Protein AF-A0A2V8GMT4-F1 (afdb_monomer_lite)

Structure (mmCIF, N/CA/C/O backbone):
data_AF-A0A2V8GMT4-F1
#
_entry.id   AF-A0A2V8GMT4-F1
#
loop_
_atom_site.group_PDB
_atom_site.id
_atom_site.type_symbol
_atom_site.label_atom_id
_atom_site.label_alt_id
_atom_site.label_comp_id
_atom_site.label_asym_id
_atom_site.label_entity_id
_atom_site.label_seq_id
_atom_site.pdbx_PDB_ins_code
_atom_site.Cartn_x
_atom_site.Cartn_y
_atom_site.Cartn_z
_atom_site.occupancy
_atom_site.B_iso_or_equiv
_atom_site.auth_seq_id
_atom_site.auth_comp_id
_atom_site.auth_asym_id
_atom_site.auth_atom_id
_atom_site.pdbx_PDB_model_num
ATOM 1 N N . SER A 1 1 ? -4.208 -2.171 -10.108 1.00 48.06 1 SER A N 1
ATOM 2 C CA . SER A 1 1 ? -2.788 -1.917 -9.790 1.00 48.06 1 SER A CA 1
ATOM 3 C C . SER A 1 1 ? -2.225 -0.846 -10.706 1.00 48.06 1 SER A C 1
ATOM 5 O O . SER A 1 1 ? -2.475 -0.913 -11.904 1.00 48.06 1 SER A O 1
ATOM 7 N N . ALA A 1 2 ? -1.480 0.126 -10.166 1.00 47.09 2 ALA A N 1
ATOM 8 C CA . ALA A 1 2 ? -0.900 1.262 -10.905 1.00 47.09 2 ALA A CA 1
ATOM 9 C C . ALA A 1 2 ? -0.020 0.853 -12.108 1.00 47.09 2 ALA A C 1
ATOM 11 O O . ALA A 1 2 ? 0.112 1.602 -13.071 1.00 47.09 2 ALA A O 1
ATOM 12 N N . PHE A 1 3 ? 0.507 -0.372 -12.081 1.00 50.06 3 PHE A N 1
ATOM 13 C CA . PHE A 1 3 ? 1.299 -0.985 -13.146 1.00 50.06 3 PHE A CA 1
ATOM 14 C C . PHE A 1 3 ? 0.572 -1.050 -14.502 1.00 50.06 3 PHE A C 1
ATOM 16 O O . PHE A 1 3 ? 1.157 -0.741 -15.536 1.00 50.06 3 PHE A O 1
ATOM 23 N N . SER A 1 4 ? -0.725 -1.382 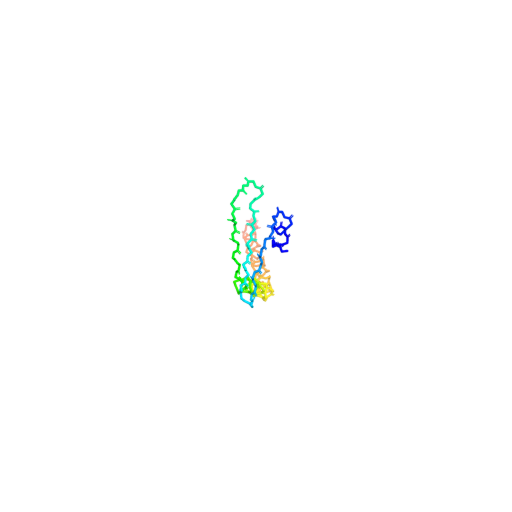-14.492 1.00 55.53 4 SER A N 1
ATOM 24 C CA . SER A 1 4 ? -1.507 -1.547 -15.726 1.00 55.53 4 SER A CA 1
ATOM 25 C C . SER A 1 4 ? -1.786 -0.210 -16.417 1.00 55.53 4 SER A C 1
ATOM 27 O O . SER A 1 4 ? -1.846 -0.156 -17.638 1.00 55.53 4 SER A O 1
ATOM 29 N N . ALA A 1 5 ? -1.909 0.876 -15.645 1.00 53.69 5 ALA A N 1
ATOM 30 C CA . ALA A 1 5 ? -2.111 2.224 -16.178 1.00 53.69 5 ALA A CA 1
ATOM 31 C C . ALA A 1 5 ? -0.823 2.813 -16.789 1.00 53.69 5 ALA A C 1
ATOM 33 O O . ALA A 1 5 ? -0.882 3.604 -17.728 1.00 53.69 5 ALA A O 1
ATOM 34 N N . TYR A 1 6 ? 0.352 2.408 -16.289 1.00 52.34 6 TYR A N 1
ATOM 35 C CA . TYR A 1 6 ? 1.639 2.808 -16.867 1.00 52.34 6 TYR A CA 1
ATOM 36 C C . TYR A 1 6 ? 1.952 2.063 -18.171 1.00 52.34 6 TYR A C 1
ATOM 38 O O . TYR A 1 6 ? 2.395 2.691 -19.131 1.00 52.34 6 TYR A O 1
ATOM 46 N N . GLN A 1 7 ? 1.672 0.757 -18.240 1.00 54.34 7 GLN A N 1
ATOM 47 C CA . GLN A 1 7 ? 1.823 -0.012 -19.484 1.00 54.34 7 GLN A CA 1
ATOM 48 C C . GLN A 1 7 ? 0.938 0.512 -20.625 1.00 54.34 7 GLN A C 1
ATOM 50 O O . GLN A 1 7 ? 1.347 0.443 -21.780 1.00 54.34 7 GLN A O 1
ATOM 55 N N . ASP A 1 8 ? -0.236 1.062 -20.311 1.00 55.66 8 ASP A N 1
ATOM 56 C CA . ASP A 1 8 ? -1.200 1.541 -21.311 1.00 55.66 8 ASP A CA 1
ATOM 57 C C . ASP A 1 8 ? -0.769 2.855 -21.997 1.00 55.66 8 ASP A C 1
ATOM 59 O O . ASP A 1 8 ? -1.170 3.147 -23.121 1.00 55.66 8 ASP A O 1
ATOM 63 N N . SER A 1 9 ? 0.105 3.646 -21.358 1.00 62.56 9 SER A N 1
ATOM 64 C CA . SER A 1 9 ? 0.506 4.974 -21.858 1.00 62.56 9 SER A CA 1
ATOM 65 C C . SER A 1 9 ? 1.90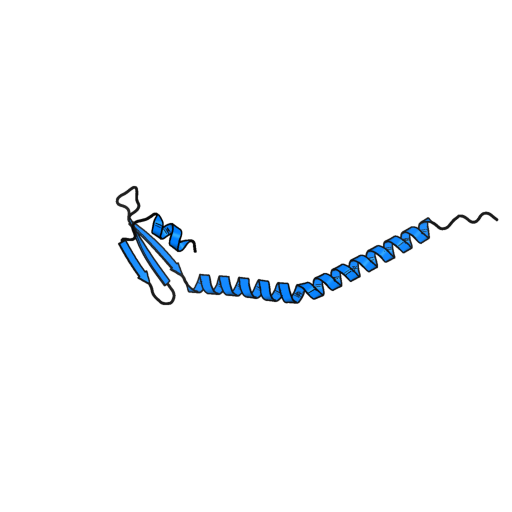2 5.038 -22.487 1.00 62.56 9 SER A C 1
ATOM 67 O O . SER A 1 9 ? 2.215 6.016 -23.171 1.00 62.56 9 SER A O 1
ATOM 69 N N . GLN A 1 10 ? 2.758 4.026 -22.292 1.00 69.12 10 GLN A N 1
ATOM 70 C CA . GLN A 1 10 ? 4.138 4.043 -22.789 1.00 69.12 10 GLN A CA 1
ATOM 71 C C . GLN A 1 10 ? 4.526 2.740 -23.483 1.00 69.12 10 GLN A C 1
ATOM 73 O O . GLN A 1 10 ? 4.319 1.645 -22.969 1.00 69.12 10 GLN A O 1
ATOM 78 N N . LYS A 1 11 ? 5.152 2.858 -24.663 1.00 75.94 11 LYS A N 1
ATOM 79 C CA . LYS A 1 11 ? 5.625 1.703 -25.432 1.00 75.94 11 LYS A CA 1
ATOM 80 C C . LYS A 1 11 ? 6.782 1.023 -24.692 1.00 75.94 11 LYS A C 1
ATOM 82 O O . LYS A 1 11 ? 7.933 1.462 -24.793 1.00 75.94 11 LYS A O 1
ATOM 87 N N . VAL A 1 12 ? 6.466 -0.048 -23.967 1.00 79.75 12 VAL A N 1
ATOM 88 C CA . VAL A 1 12 ? 7.450 -0.939 -23.343 1.00 79.75 12 VAL A CA 1
ATOM 89 C C . VAL A 1 12 ? 8.232 -1.652 -24.447 1.00 79.75 12 VAL A C 1
ATOM 91 O O . VAL A 1 12 ? 7.657 -2.206 -25.382 1.00 79.75 12 VAL A O 1
ATOM 94 N N . LEU A 1 13 ? 9.556 -1.584 -24.364 1.00 86.25 13 LEU A N 1
ATOM 95 C CA . LEU A 1 13 ? 10.487 -2.184 -25.319 1.00 86.25 13 LEU A CA 1
ATOM 96 C C . LEU A 1 13 ? 10.997 -3.539 -24.839 1.00 86.25 13 LEU A C 1
ATOM 98 O O . LEU A 1 13 ? 11.226 -4.427 -25.653 1.00 86.25 13 LEU A O 1
ATOM 102 N N . ALA A 1 14 ? 11.192 -3.678 -23.530 1.00 87.38 14 ALA A N 1
ATOM 103 C CA . ALA A 1 14 ? 11.635 -4.912 -22.905 1.00 87.38 14 ALA A CA 1
ATOM 104 C C . ALA A 1 14 ? 11.165 -4.962 -21.450 1.00 87.38 14 ALA A C 1
ATOM 106 O O . ALA A 1 14 ? 11.108 -3.934 -20.770 1.00 87.38 14 ALA A O 1
ATOM 107 N N . CYS A 1 15 ? 10.854 -6.168 -20.990 1.00 89.75 15 CYS A N 1
ATOM 108 C CA . CYS A 1 15 ? 10.524 -6.457 -19.604 1.00 89.75 15 CYS A CA 1
ATOM 109 C C . CYS A 1 15 ? 11.395 -7.622 -19.132 1.00 89.75 15 CYS A C 1
ATOM 111 O O . CYS A 1 15 ? 11.509 -8.630 -19.833 1.00 89.75 15 CYS A O 1
ATOM 113 N N . TRP A 1 16 ? 11.997 -7.471 -17.955 1.00 92.25 16 TRP A N 1
ATOM 114 C CA . TRP A 1 16 ? 12.690 -8.541 -17.246 1.00 92.25 16 TRP A CA 1
ATOM 115 C C . TRP A 1 16 ? 12.051 -8.705 -15.878 1.00 92.25 16 TRP A C 1
ATOM 117 O O . TRP A 1 16 ? 11.883 -7.729 -15.148 1.00 92.25 16 TRP A O 1
ATOM 127 N N . GLU A 1 17 ? 11.702 -9.934 -15.530 1.00 90.00 17 GLU A N 1
ATOM 128 C CA . GLU A 1 17 ? 10.978 -10.233 -14.303 1.00 90.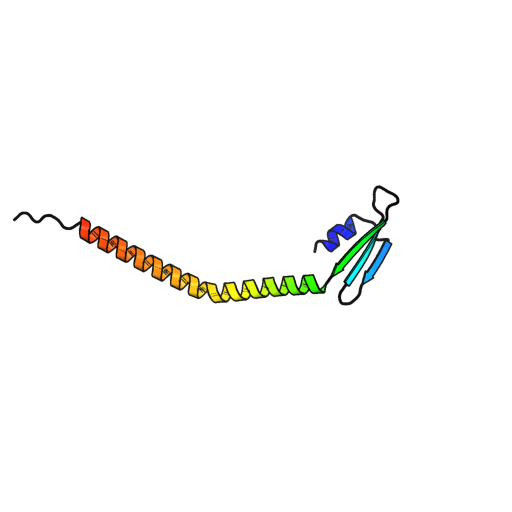00 17 GLU A CA 1
ATOM 129 C C . GLU A 1 17 ? 11.537 -11.495 -13.651 1.00 90.00 17 GLU A C 1
ATOM 131 O O . GLU A 1 17 ? 11.778 -12.498 -14.324 1.00 90.00 17 GLU A O 1
ATOM 136 N N . ASP A 1 18 ? 11.718 -11.437 -12.334 1.00 87.00 18 ASP A N 1
ATOM 137 C CA . ASP A 1 18 ? 12.009 -12.591 -11.489 1.00 87.00 18 ASP A CA 1
ATOM 138 C C . ASP A 1 18 ? 11.029 -12.651 -10.300 1.00 87.00 18 ASP A C 1
ATOM 140 O O . ASP A 1 18 ? 10.011 -11.952 -10.262 1.00 87.00 18 ASP A O 1
ATOM 144 N N . ALA A 1 19 ? 11.291 -13.524 -9.325 1.00 79.88 19 ALA A N 1
ATOM 145 C CA . ALA A 1 19 ? 10.420 -13.696 -8.163 1.00 79.88 19 ALA A CA 1
ATOM 146 C C . ALA A 1 19 ? 10.318 -12.446 -7.264 1.00 79.88 19 ALA A C 1
ATOM 148 O O . ALA A 1 19 ? 9.306 -12.262 -6.587 1.00 79.88 19 ALA A O 1
ATOM 149 N N . GLN A 1 20 ? 11.335 -11.586 -7.244 1.00 82.12 20 GLN A N 1
ATOM 150 C CA . GLN A 1 20 ? 11.469 -10.463 -6.316 1.00 82.12 20 GLN A CA 1
ATOM 151 C C . GLN A 1 20 ? 11.418 -9.098 -7.005 1.00 82.12 20 GLN A C 1
ATOM 153 O O . GLN A 1 20 ? 11.055 -8.120 -6.356 1.00 82.12 20 GLN A O 1
ATOM 158 N N . TYR A 1 21 ? 11.727 -9.015 -8.295 1.00 85.06 21 TYR A N 1
ATOM 159 C CA . TYR A 1 21 ? 11.887 -7.763 -9.016 1.00 85.06 21 TYR A CA 1
ATOM 160 C C . TYR A 1 21 ? 11.251 -7.806 -10.403 1.00 85.06 21 TYR A C 1
ATOM 162 O O . TYR A 1 21 ? 11.086 -8.855 -11.027 1.00 85.06 21 TYR A O 1
ATOM 170 N N . SER A 1 22 ? 10.905 -6.621 -10.899 1.00 88.31 22 SER A N 1
ATOM 171 C CA . SER A 1 22 ? 10.570 -6.413 -12.305 1.00 88.31 22 SER A CA 1
ATOM 172 C C . SER A 1 22 ? 11.198 -5.124 -12.816 1.00 88.31 22 SER A C 1
ATOM 174 O O . SER A 1 22 ? 11.125 -4.088 -12.148 1.00 88.31 22 SER A O 1
ATOM 176 N N . TYR A 1 23 ? 11.759 -5.185 -14.016 1.00 89.25 23 TYR A N 1
ATOM 177 C CA . TYR A 1 23 ? 12.402 -4.080 -14.708 1.00 89.25 23 TYR A CA 1
ATOM 178 C C . TYR A 1 23 ? 11.733 -3.868 -16.063 1.00 89.25 23 TYR A C 1
ATOM 180 O O . TYR A 1 23 ? 11.677 -4.785 -16.878 1.00 89.25 23 TYR A O 1
ATOM 188 N N . ASN A 1 24 ? 11.254 -2.653 -16.322 1.00 90.38 24 ASN A N 1
ATOM 189 C CA . ASN A 1 24 ? 10.575 -2.298 -17.566 1.00 90.38 24 ASN A CA 1
ATOM 190 C C . ASN A 1 24 ? 11.334 -1.182 -18.272 1.00 90.38 24 ASN A C 1
ATOM 192 O O . ASN A 1 24 ? 11.442 -0.072 -17.749 1.00 90.38 24 ASN A O 1
ATOM 196 N N . LEU A 1 25 ? 11.839 -1.474 -19.467 1.00 89.31 25 LEU A N 1
ATOM 197 C CA . LEU A 1 25 ? 12.436 -0.492 -20.362 1.00 89.31 25 LEU A CA 1
ATOM 198 C C . LEU A 1 25 ? 11.354 0.045 -21.292 1.00 89.31 25 LEU A C 1
ATOM 200 O O . LEU A 1 25 ? 10.692 -0.726 -21.986 1.00 89.31 25 LEU A O 1
ATOM 204 N N . PHE A 1 26 ? 11.214 1.360 -21.372 1.00 88.06 26 PHE A N 1
ATOM 205 C CA . PHE A 1 26 ? 10.268 2.012 -22.271 1.00 88.06 26 PHE A CA 1
ATOM 206 C C . PHE A 1 26 ? 10.926 3.173 -23.012 1.00 88.06 26 PHE A C 1
ATOM 208 O O . PHE A 1 26 ? 11.941 3.732 -22.585 1.00 88.06 26 PHE A O 1
ATOM 215 N N . ARG A 1 27 ? 10.333 3.550 -24.145 1.00 85.38 27 ARG A N 1
ATOM 216 C CA . ARG A 1 27 ? 10.706 4.775 -24.859 1.00 85.38 27 ARG A CA 1
ATOM 217 C C . ARG A 1 27 ? 9.779 5.906 -24.440 1.00 85.38 27 ARG A C 1
ATOM 219 O O . ARG A 1 27 ? 8.561 5.742 -24.484 1.00 85.38 27 ARG A O 1
ATOM 226 N N . SER A 1 28 ? 10.349 7.053 -24.075 1.00 80.69 28 SER A N 1
ATOM 227 C CA . SER A 1 28 ? 9.552 8.242 -23.775 1.00 80.69 28 SER A CA 1
ATOM 228 C C . SER A 1 28 ? 8.767 8.686 -25.021 1.00 80.69 28 SER A C 1
ATOM 230 O O . SER A 1 28 ? 9.349 8.740 -26.107 1.00 80.69 28 SER A O 1
ATOM 232 N N . PRO A 1 29 ? 7.469 9.022 -24.900 1.00 73.25 29 PRO A N 1
ATOM 233 C CA . PRO A 1 29 ? 6.638 9.398 -26.046 1.00 73.25 29 PRO A CA 1
ATOM 234 C C . PRO A 1 29 ? 7.092 10.693 -26.739 1.00 73.25 29 PRO A C 1
ATOM 236 O O . PRO A 1 29 ? 6.852 10.854 -27.931 1.00 73.25 29 PRO A O 1
ATOM 239 N N . TYR A 1 30 ? 7.782 11.591 -26.026 1.00 70.06 30 TYR A N 1
ATOM 240 C CA . TYR A 1 30 ? 8.157 12.920 -26.530 1.00 70.06 30 TYR A CA 1
ATOM 241 C C . TYR A 1 30 ? 9.671 13.103 -26.752 1.00 70.06 30 TYR A C 1
ATOM 243 O O . TYR A 1 30 ? 10.168 14.227 -26.737 1.00 70.06 30 TYR A O 1
ATOM 251 N N . GLY A 1 31 ? 10.435 12.025 -26.982 1.00 70.12 31 GLY A N 1
ATOM 252 C CA . GLY A 1 31 ? 11.862 12.152 -27.304 1.00 70.12 31 GLY A CA 1
ATOM 253 C C . GLY A 1 31 ? 12.591 10.850 -27.650 1.00 70.12 31 GLY A C 1
ATOM 254 O O . GLY A 1 31 ? 12.029 9.757 -27.641 1.00 70.12 31 GLY A O 1
ATOM 255 N N . ASN A 1 32 ? 13.894 10.964 -27.927 1.00 78.56 32 ASN A N 1
ATOM 256 C CA . ASN A 1 32 ? 14.807 9.823 -28.119 1.00 78.56 32 ASN A CA 1
ATOM 257 C C . ASN A 1 32 ? 15.400 9.305 -26.796 1.00 78.56 32 ASN A C 1
ATOM 259 O O . ASN A 1 32 ? 16.472 8.707 -26.781 1.00 78.56 32 ASN A O 1
ATOM 263 N N . ALA A 1 33 ? 14.711 9.554 -25.683 1.00 83.25 33 ALA A N 1
ATOM 264 C CA . ALA A 1 33 ? 15.121 9.097 -24.368 1.00 83.25 33 ALA A CA 1
ATOM 265 C C . ALA A 1 33 ? 14.483 7.743 -24.039 1.00 83.25 33 ALA A C 1
ATOM 267 O O . ALA A 1 33 ? 13.314 7.485 -24.352 1.00 83.25 33 ALA A O 1
ATOM 268 N N . PHE A 1 34 ? 15.260 6.908 -23.361 1.00 87.06 34 PHE A N 1
ATOM 269 C CA . PHE A 1 34 ? 14.811 5.647 -22.791 1.00 87.06 34 PHE A CA 1
ATOM 270 C C . PHE A 1 34 ? 14.666 5.810 -21.282 1.00 87.06 34 PHE A C 1
ATOM 272 O O . PHE A 1 34 ? 15.490 6.468 -20.647 1.00 87.06 34 PHE A O 1
ATOM 279 N N . GLY A 1 35 ? 13.614 5.226 -20.722 1.00 86.56 35 GLY A N 1
ATOM 280 C CA . GLY A 1 35 ? 13.395 5.167 -19.285 1.00 86.56 35 GLY A CA 1
ATOM 281 C C . GLY A 1 35 ? 13.380 3.725 -18.802 1.00 86.56 35 GLY A C 1
ATOM 282 O O . GLY A 1 35 ? 12.956 2.826 -19.529 1.00 86.56 35 GLY A O 1
ATOM 283 N N . LEU A 1 36 ? 13.844 3.512 -17.573 1.00 89.31 36 LEU A N 1
ATOM 284 C CA . LEU A 1 36 ? 13.816 2.219 -16.900 1.00 89.31 36 LEU A CA 1
ATOM 285 C C . LEU A 1 36 ? 13.033 2.362 -15.595 1.00 89.31 36 LEU A C 1
ATOM 287 O O . LEU A 1 36 ? 13.368 3.203 -14.763 1.00 89.31 36 LEU A O 1
ATOM 291 N N . ILE A 1 37 ? 12.010 1.532 -15.412 1.00 87.00 37 ILE A N 1
ATOM 292 C CA . ILE A 1 37 ? 11.283 1.406 -14.145 1.00 87.00 37 ILE A CA 1
ATOM 293 C C . ILE A 1 37 ? 11.729 0.115 -13.470 1.00 87.00 37 ILE A C 1
ATOM 295 O O . ILE A 1 37 ? 11.629 -0.950 -14.074 1.00 87.00 37 ILE A O 1
ATOM 299 N N . ALA A 1 38 ? 12.189 0.214 -12.224 1.00 87.12 38 ALA A N 1
ATOM 300 C CA . ALA A 1 38 ? 12.535 -0.918 -11.371 1.00 87.12 38 ALA A CA 1
ATOM 301 C C . ALA A 1 38 ? 11.535 -1.020 -10.216 1.00 87.12 38 ALA A C 1
ATOM 303 O O . ALA A 1 38 ? 11.270 -0.028 -9.537 1.00 87.12 38 ALA A O 1
ATOM 304 N N . ILE A 1 39 ? 10.979 -2.209 -10.000 1.00 83.50 39 ILE A N 1
ATOM 305 C CA . ILE A 1 39 ? 9.959 -2.470 -8.978 1.00 83.50 39 ILE A CA 1
ATOM 306 C C . ILE A 1 39 ? 10.391 -3.669 -8.137 1.00 83.50 39 ILE A C 1
ATOM 308 O O . ILE A 1 39 ? 10.828 -4.682 -8.680 1.00 83.50 39 ILE A O 1
ATOM 312 N N . SER A 1 40 ? 10.269 -3.532 -6.814 1.00 83.31 40 SER A N 1
ATOM 313 C CA . SER A 1 40 ? 10.568 -4.568 -5.820 1.00 83.31 40 SER A CA 1
ATOM 314 C C . SER A 1 40 ? 9.270 -5.171 -5.288 1.00 83.31 40 SER A C 1
ATOM 316 O O . SER A 1 40 ? 8.529 -4.516 -4.559 1.00 83.31 40 SER A O 1
ATOM 318 N N . LYS A 1 41 ? 9.014 -6.436 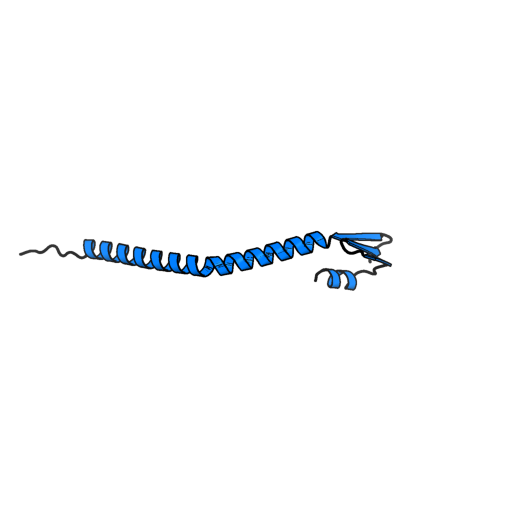-5.620 1.00 79.56 41 LYS A N 1
ATOM 319 C CA . LYS A 1 41 ? 7.809 -7.183 -5.234 1.00 79.56 41 LYS A CA 1
ATOM 320 C C . LYS A 1 41 ? 7.780 -7.523 -3.745 1.00 79.56 41 LYS A C 1
ATOM 322 O O . LYS A 1 41 ? 6.707 -7.619 -3.161 1.00 79.56 41 LYS A O 1
ATOM 327 N N . GLN A 1 42 ? 8.942 -7.699 -3.109 1.00 70.44 42 GLN A N 1
ATOM 328 C CA . GLN A 1 42 ? 8.995 -7.982 -1.669 1.00 70.44 42 GLN A CA 1
ATOM 329 C C . GLN A 1 42 ? 8.481 -6.815 -0.827 1.00 70.44 42 GLN A C 1
ATOM 331 O O . GLN A 1 42 ? 7.813 -7.044 0.178 1.00 70.44 42 GLN A O 1
ATOM 336 N N . LEU A 1 43 ? 8.768 -5.576 -1.234 1.00 64.12 43 LEU A N 1
ATOM 337 C CA . LEU A 1 43 ? 8.313 -4.403 -0.492 1.00 64.12 43 LEU A CA 1
ATOM 338 C C . LEU A 1 43 ? 6.784 -4.274 -0.541 1.00 64.12 43 LEU A C 1
ATOM 340 O O . LEU A 1 43 ? 6.162 -3.959 0.472 1.00 64.12 43 LEU A O 1
ATOM 344 N N . ASP A 1 44 ? 6.185 -4.608 -1.685 1.00 62.06 44 ASP A N 1
ATOM 345 C CA . ASP A 1 44 ? 4.731 -4.616 -1.854 1.00 62.06 44 ASP A CA 1
ATOM 346 C C . ASP A 1 44 ? 4.052 -5.685 -0.981 1.00 62.06 44 ASP A C 1
ATOM 348 O O . ASP A 1 44 ? 2.990 -5.434 -0.409 1.00 62.06 44 ASP A O 1
ATOM 352 N N . LEU A 1 45 ? 4.678 -6.857 -0.816 1.00 67.75 45 LEU A N 1
ATOM 353 C CA . LEU A 1 45 ? 4.164 -7.915 0.062 1.00 67.75 45 LEU A CA 1
ATOM 354 C C . LEU A 1 45 ? 4.223 -7.519 1.542 1.00 67.75 45 LEU A C 1
ATOM 356 O O . LEU A 1 45 ? 3.239 -7.689 2.257 1.00 67.75 45 LEU A O 1
ATOM 360 N N . VAL A 1 46 ? 5.333 -6.926 1.992 1.00 70.00 46 VAL A N 1
ATOM 361 C CA . VAL A 1 46 ? 5.480 -6.462 3.383 1.00 70.00 46 VAL A CA 1
ATOM 362 C C . VAL A 1 46 ? 4.467 -5.362 3.711 1.00 70.00 46 VAL A C 1
ATOM 364 O O . VAL A 1 46 ? 3.875 -5.372 4.791 1.00 70.00 46 VAL A O 1
ATOM 367 N N . ALA A 1 47 ? 4.226 -4.433 2.783 1.00 69.56 47 ALA A N 1
ATOM 368 C CA . ALA A 1 47 ? 3.214 -3.396 2.963 1.00 69.56 47 ALA A CA 1
ATOM 369 C C . ALA A 1 47 ? 1.799 -3.990 3.073 1.00 69.56 47 ALA A C 1
ATOM 371 O O . ALA A 1 47 ? 1.036 -3.607 3.962 1.00 69.56 47 ALA A O 1
ATOM 372 N N . ALA A 1 48 ? 1.464 -4.960 2.217 1.00 71.19 48 ALA A N 1
ATOM 373 C CA . ALA A 1 48 ? 0.173 -5.642 2.256 1.00 71.19 48 ALA A CA 1
ATOM 374 C C . ALA A 1 48 ? -0.036 -6.431 3.560 1.00 71.19 48 ALA A C 1
ATOM 376 O O . ALA A 1 48 ? -1.128 -6.392 4.134 1.00 71.19 48 ALA A O 1
ATOM 377 N N . ASP A 1 49 ? 1.002 -7.107 4.055 1.00 74.94 49 ASP A N 1
ATOM 378 C CA . ASP A 1 49 ? 0.943 -7.841 5.318 1.00 74.94 49 ASP A CA 1
ATOM 379 C C . ASP A 1 49 ? 0.800 -6.899 6.520 1.00 74.94 49 ASP A C 1
ATOM 381 O O . ASP A 1 49 ? -0.022 -7.157 7.399 1.00 74.94 49 ASP A O 1
ATOM 385 N N . ALA A 1 50 ? 1.510 -5.766 6.534 1.00 73.81 50 ALA A N 1
ATOM 386 C CA . ALA A 1 50 ? 1.361 -4.754 7.579 1.00 73.81 50 ALA A CA 1
ATOM 387 C C . ALA A 1 50 ? -0.056 -4.154 7.607 1.00 73.81 50 ALA A C 1
ATOM 389 O O . ALA A 1 50 ? -0.639 -4.003 8.682 1.00 73.81 50 ALA A O 1
ATOM 390 N N . SER A 1 51 ? -0.645 -3.854 6.442 1.00 73.12 51 SER A N 1
ATOM 391 C CA . SER A 1 51 ? -2.037 -3.389 6.360 1.00 73.12 51 SER A CA 1
ATOM 392 C C . SER A 1 51 ? -3.023 -4.443 6.865 1.00 73.12 51 SER A C 1
ATOM 394 O O . SER A 1 51 ? -3.908 -4.127 7.660 1.00 73.12 51 SER A O 1
ATOM 396 N N . ARG A 1 52 ? -2.845 -5.709 6.464 1.00 82.62 52 ARG A N 1
ATOM 397 C CA . ARG A 1 52 ? -3.690 -6.819 6.925 1.00 82.62 52 ARG A CA 1
ATOM 398 C C . ARG A 1 52 ? -3.599 -7.011 8.438 1.00 82.62 52 ARG A C 1
ATOM 400 O O . ARG A 1 52 ? -4.616 -7.256 9.085 1.00 82.62 52 ARG A O 1
ATOM 407 N N . GLU A 1 53 ? -2.400 -6.907 8.999 1.00 82.62 53 GLU A N 1
ATOM 408 C CA . GLU A 1 53 ? -2.192 -7.056 10.436 1.00 82.62 53 GLU A CA 1
ATOM 409 C C . GLU A 1 53 ? -2.791 -5.883 11.221 1.00 82.62 53 GLU A C 1
ATOM 411 O O . GLU A 1 53 ? -3.444 -6.106 12.240 1.00 82.62 53 GLU A O 1
ATOM 416 N N . GLY A 1 54 ? -2.678 -4.655 10.704 1.00 81.56 54 GLY A N 1
ATOM 417 C CA . GLY A 1 54 ? -3.362 -3.485 11.260 1.00 81.56 54 GLY A CA 1
ATOM 418 C C . GLY A 1 54 ? -4.879 -3.677 11.333 1.00 81.56 54 GLY A C 1
ATOM 419 O O . GLY A 1 54 ? -5.472 -3.512 12.396 1.00 81.56 54 GLY A O 1
ATOM 420 N N . GLU A 1 55 ? -5.508 -4.139 10.246 1.00 83.62 55 GLU A N 1
ATOM 421 C CA . GLU A 1 55 ? -6.946 -4.446 10.240 1.00 83.62 55 GLU A CA 1
ATOM 422 C C . GLU A 1 55 ? -7.328 -5.556 11.231 1.00 83.62 55 GLU A C 1
ATOM 424 O O . GLU A 1 55 ? -8.411 -5.524 11.825 1.00 83.62 55 GLU A O 1
ATOM 429 N N . ARG A 1 56 ? -6.469 -6.570 11.394 1.00 90.19 56 ARG A N 1
ATOM 430 C CA . ARG A 1 56 ? -6.691 -7.667 12.345 1.00 90.19 56 ARG A CA 1
ATOM 431 C C . ARG A 1 56 ? -6.680 -7.146 13.781 1.00 90.19 56 ARG A C 1
ATOM 433 O O . ARG A 1 56 ? -7.570 -7.506 14.554 1.00 90.19 56 ARG A O 1
ATOM 440 N N . LEU A 1 57 ? -5.702 -6.307 14.119 1.00 86.44 57 LEU A N 1
ATOM 441 C CA . LEU A 1 57 ? -5.576 -5.683 15.435 1.00 86.44 57 LEU A CA 1
ATOM 442 C C . LEU A 1 57 ? -6.744 -4.734 15.718 1.00 86.44 57 LEU A C 1
ATOM 444 O O . LEU A 1 57 ? -7.364 -4.843 16.773 1.00 86.44 57 LEU A O 1
ATOM 448 N N . ASP A 1 58 ? -7.142 -3.900 14.757 1.00 78.94 58 ASP A N 1
ATOM 449 C CA . ASP A 1 58 ? -8.294 -3.006 14.921 1.00 78.94 58 ASP A CA 1
ATOM 450 C C . ASP A 1 58 ? -9.592 -3.777 15.191 1.00 78.94 58 ASP A C 1
ATOM 452 O O . ASP A 1 58 ? -10.359 -3.417 16.088 1.00 78.94 58 ASP A O 1
ATOM 456 N N . LYS A 1 59 ? -9.826 -4.887 14.477 1.00 83.25 59 LYS A N 1
ATOM 457 C CA . LYS A 1 59 ? -10.984 -5.766 14.722 1.00 83.25 59 LYS A CA 1
ATOM 458 C C . LYS A 1 59 ? -10.954 -6.401 16.112 1.00 83.25 59 LYS A C 1
ATOM 460 O O . LYS A 1 59 ? -12.015 -6.618 16.694 1.00 83.25 59 LYS A O 1
ATOM 465 N N . GLN A 1 60 ? -9.771 -6.702 16.644 1.00 83.94 60 GLN A N 1
ATOM 466 C CA . GLN A 1 60 ? -9.613 -7.273 17.986 1.00 83.94 60 GLN A CA 1
ATOM 467 C C . GLN A 1 60 ? -9.785 -6.236 19.089 1.00 83.94 60 GLN A C 1
ATOM 469 O O . GLN A 1 60 ? -10.350 -6.544 20.136 1.00 83.94 60 GLN A O 1
ATOM 474 N N . GLU A 1 61 ? -9.331 -5.008 18.859 1.00 84.75 61 GLU A N 1
ATOM 475 C CA . GLU A 1 61 ? -9.427 -3.929 19.837 1.00 84.75 61 GLU A CA 1
ATOM 476 C C . GLU A 1 61 ? -10.801 -3.247 19.846 1.00 84.75 61 GLU A C 1
ATOM 478 O O . GLU A 1 61 ? -11.194 -2.685 20.871 1.00 84.75 61 GLU A O 1
ATOM 483 N N . ALA A 1 62 ? -11.552 -3.291 18.739 1.00 83.81 62 ALA A N 1
ATOM 484 C CA . ALA A 1 62 ? -12.846 -2.617 18.608 1.00 83.81 62 ALA A CA 1
ATOM 485 C C . ALA A 1 62 ? -13.862 -2.971 19.717 1.00 83.81 62 ALA A C 1
ATOM 487 O O . ALA A 1 62 ? -14.449 -2.043 20.280 1.00 83.81 62 ALA A O 1
ATOM 488 N N . PRO A 1 63 ? -14.053 -4.248 20.114 1.00 82.44 63 PRO A N 1
ATOM 489 C CA . PRO A 1 63 ? -14.973 -4.596 21.196 1.00 82.44 63 PRO A CA 1
ATOM 490 C C . PRO A 1 63 ? -14.571 -3.973 22.538 1.00 82.44 63 PRO A C 1
ATOM 492 O O . PRO A 1 63 ? -15.408 -3.411 23.241 1.00 82.44 63 PRO A O 1
ATOM 495 N N . ALA A 1 64 ? -13.282 -4.022 22.882 1.00 81.00 64 ALA A N 1
ATOM 496 C CA . ALA A 1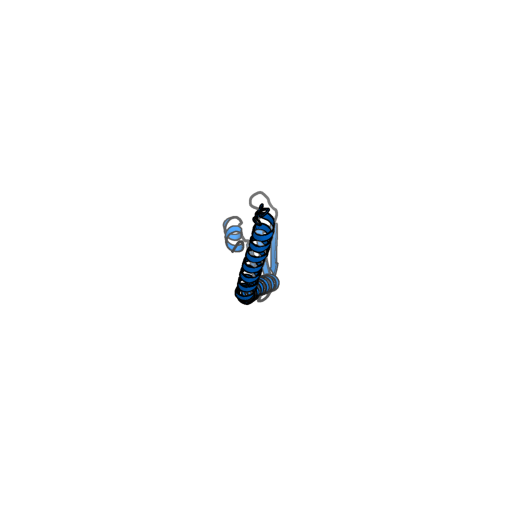 64 ? -12.776 -3.466 24.135 1.00 81.00 64 ALA A CA 1
ATOM 497 C C . ALA A 1 64 ? -12.868 -1.932 24.153 1.00 81.00 64 ALA A C 1
ATOM 499 O O . ALA A 1 64 ? -13.268 -1.348 25.163 1.00 81.00 64 ALA A O 1
ATOM 500 N N . LYS A 1 65 ? -12.560 -1.278 23.024 1.00 82.88 65 LYS A N 1
ATOM 501 C CA . LYS A 1 65 ? -12.733 0.172 22.850 1.00 82.88 65 LYS A CA 1
ATOM 502 C C . LYS A 1 65 ? -14.194 0.586 23.029 1.00 82.88 65 LYS A C 1
ATOM 504 O O . LYS A 1 65 ? -14.458 1.582 23.700 1.00 82.88 65 LYS A O 1
ATOM 509 N N . GLU A 1 66 ? -15.137 -0.181 22.488 1.00 79.56 66 GLU A N 1
ATOM 510 C CA . GLU A 1 66 ? -16.567 0.108 22.625 1.00 79.56 66 GLU A CA 1
ATOM 511 C C . GLU A 1 66 ? -17.060 -0.070 24.069 1.00 79.56 66 GLU A C 1
ATOM 513 O O . GLU A 1 66 ? -17.752 0.805 24.590 1.00 79.56 66 GLU A O 1
ATOM 518 N N . VAL A 1 67 ? -16.635 -1.130 24.765 1.00 86.75 67 VAL A N 1
ATOM 519 C CA . VAL A 1 67 ? -16.942 -1.315 26.196 1.00 86.75 67 VAL A CA 1
ATOM 520 C C . VAL A 1 67 ? -16.385 -0.159 27.030 1.00 86.75 67 VAL A C 1
ATOM 522 O O . VAL A 1 67 ? -17.101 0.422 27.846 1.00 86.75 67 VAL A O 1
ATOM 525 N N . ALA A 1 68 ? -15.131 0.236 26.794 1.00 89.00 68 ALA A N 1
ATOM 526 C CA . ALA A 1 68 ? -14.518 1.368 27.485 1.00 89.00 68 ALA A CA 1
ATOM 527 C C . ALA A 1 68 ? -15.263 2.688 27.210 1.00 89.00 68 ALA A C 1
ATOM 529 O O . ALA A 1 68 ? -15.436 3.510 28.115 1.00 89.00 68 ALA A O 1
ATOM 530 N N . ARG A 1 69 ? -15.752 2.884 25.978 1.00 86.81 69 ARG A N 1
ATOM 531 C CA . ARG A 1 69 ? -16.562 4.048 25.599 1.00 86.81 69 ARG A CA 1
ATOM 532 C C . ARG A 1 69 ? -17.883 4.085 26.367 1.00 86.81 69 ARG A C 1
ATOM 534 O O . ARG A 1 69 ? -18.256 5.150 26.857 1.00 86.81 69 ARG A O 1
ATOM 541 N N . GLN A 1 70 ? -18.575 2.953 26.489 1.00 89.12 70 GLN A N 1
ATOM 542 C CA . GLN A 1 70 ? -19.844 2.870 27.218 1.00 89.12 70 GLN A CA 1
ATOM 543 C C . GLN A 1 70 ? -19.657 3.129 28.714 1.00 89.12 70 GLN A C 1
ATOM 545 O O . GLN A 1 70 ? -20.349 3.981 29.267 1.00 89.12 70 GLN A O 1
ATOM 550 N N . MET A 1 71 ? -18.655 2.500 29.334 1.00 91.38 71 MET A N 1
ATOM 551 C CA . MET A 1 71 ? -18.323 2.715 30.749 1.00 91.38 71 MET A CA 1
ATOM 552 C C . MET A 1 71 ? -18.045 4.191 31.051 1.00 91.38 71 MET A C 1
ATOM 554 O O . MET A 1 71 ? -18.553 4.745 32.024 1.00 91.38 71 MET A O 1
ATOM 558 N N . LYS A 1 72 ? -17.290 4.866 30.176 1.00 91.25 72 LYS A N 1
ATOM 559 C CA . LYS A 1 72 ? -17.030 6.302 30.313 1.00 91.25 72 LYS A CA 1
ATOM 560 C C . LYS A 1 72 ? -18.316 7.132 30.226 1.00 91.25 72 LYS A C 1
ATOM 562 O O . LYS A 1 72 ? -18.502 8.051 31.013 1.00 91.25 72 LYS A O 1
ATOM 567 N N . GLN A 1 73 ? -19.216 6.800 29.299 1.00 91.44 73 GLN A N 1
ATOM 568 C CA . GLN A 1 73 ? -20.493 7.506 29.158 1.00 91.44 73 GLN A CA 1
ATOM 569 C C . GLN A 1 73 ? -21.417 7.316 30.362 1.00 91.44 73 GLN A C 1
ATOM 571 O O . GLN A 1 73 ? -22.130 8.249 30.733 1.00 91.44 73 GLN A O 1
ATOM 576 N N . GLU A 1 74 ? -21.435 6.128 30.961 1.00 92.06 74 GLU A N 1
ATOM 577 C CA . GLU A 1 74 ? -22.197 5.870 32.184 1.00 92.06 74 GLU A CA 1
ATOM 578 C C . GLU A 1 74 ? -21.639 6.655 33.369 1.00 92.06 74 GLU A C 1
ATOM 580 O O . GLU A 1 74 ? -22.406 7.290 34.097 1.00 92.06 74 GLU A O 1
ATOM 585 N N . GLU A 1 75 ? -20.314 6.694 33.514 1.00 93.19 75 GLU A N 1
ATOM 586 C CA . GLU A 1 75 ? -19.657 7.485 34.552 1.00 93.19 75 GLU A CA 1
ATOM 587 C C . GLU A 1 75 ? -19.949 8.982 34.385 1.00 93.19 75 GLU A C 1
ATOM 589 O O . GLU A 1 75 ? -20.383 9.639 35.333 1.00 93.19 75 GLU A O 1
ATOM 594 N N . ASP A 1 76 ? -19.811 9.516 33.169 1.00 92.88 76 ASP A N 1
ATOM 595 C CA . ASP A 1 76 ? -20.090 10.924 32.873 1.00 92.88 76 ASP A CA 1
ATOM 596 C C . ASP A 1 76 ? -21.556 11.284 33.184 1.00 92.88 76 ASP A C 1
ATOM 598 O O . ASP A 1 76 ? -21.837 12.334 33.776 1.00 92.88 76 ASP A O 1
ATOM 602 N N . LYS A 1 77 ? -22.507 10.394 32.854 1.00 92.06 77 LYS A N 1
ATOM 603 C CA . LYS A 1 77 ? -23.929 10.557 33.210 1.00 92.06 77 LYS A CA 1
ATOM 604 C C . LYS A 1 77 ? -24.136 10.558 34.721 1.00 92.06 77 LYS A C 1
ATOM 606 O O . LYS A 1 77 ? -24.874 11.405 35.225 1.00 92.06 77 LYS A O 1
ATOM 611 N N . ARG A 1 78 ? -23.486 9.647 35.450 1.00 91.06 78 ARG A N 1
ATOM 612 C CA . ARG A 1 78 ? -23.577 9.560 36.915 1.00 91.06 78 ARG A CA 1
ATOM 613 C C . ARG A 1 78 ? -23.037 10.825 37.579 1.00 91.06 78 ARG A C 1
ATOM 615 O O . ARG A 1 78 ? -23.690 11.389 38.457 1.00 91.06 78 ARG A O 1
ATOM 622 N N . VAL A 1 79 ? -21.891 11.321 37.114 1.00 92.25 79 VAL A N 1
ATOM 623 C CA . VAL A 1 79 ? -21.294 12.577 37.590 1.00 92.25 79 VAL A CA 1
ATOM 624 C C . VAL A 1 79 ? -22.214 13.767 37.303 1.00 92.25 79 VAL A C 1
ATOM 626 O O . VAL A 1 79 ? -22.393 14.627 38.168 1.00 92.25 79 VAL A O 1
ATOM 629 N N . ALA A 1 80 ? -22.833 13.829 36.120 1.00 89.44 80 ALA A N 1
ATOM 630 C CA . ALA A 1 80 ? -23.784 14.887 35.780 1.00 89.44 80 ALA A CA 1
ATOM 631 C C . ALA A 1 80 ? -25.042 14.850 36.667 1.00 89.44 80 ALA A C 1
ATOM 633 O O . ALA A 1 80 ? -25.484 15.897 37.145 1.00 89.44 80 ALA A O 1
ATOM 634 N N . GLN A 1 81 ? -25.586 13.658 36.935 1.00 85.81 81 GLN A N 1
ATOM 635 C CA . GLN A 1 81 ? -26.728 13.470 37.834 1.00 85.81 81 GLN A CA 1
ATOM 636 C C . GLN A 1 81 ? -26.405 13.897 39.270 1.00 85.81 81 GLN A C 1
ATOM 638 O O . GLN A 1 81 ? -27.199 14.611 39.882 1.00 85.81 81 GLN A O 1
ATOM 643 N N . GLU A 1 82 ? -25.235 13.532 39.801 1.00 85.50 82 GLU A N 1
ATOM 644 C CA . GLU A 1 82 ? -24.841 13.930 41.157 1.00 85.50 82 GLU A CA 1
ATOM 645 C C . GLU A 1 82 ? -24.660 15.449 41.269 1.00 85.50 82 GLU A C 1
ATOM 647 O O . GLU A 1 82 ? -25.153 16.068 42.213 1.00 85.50 82 GLU A O 1
ATOM 652 N N . LYS A 1 83 ? -24.043 16.083 40.264 1.00 83.62 83 LYS A N 1
ATOM 653 C CA . LYS A 1 83 ? -23.954 17.550 40.192 1.00 83.62 83 LYS A CA 1
ATOM 654 C C . LYS A 1 83 ? -25.338 18.201 40.170 1.00 83.62 83 LYS A C 1
ATOM 656 O O . LYS A 1 83 ? -25.565 19.157 40.909 1.00 83.62 83 LYS A O 1
ATOM 661 N N . ALA A 1 84 ? -26.272 17.676 39.377 1.00 81.00 84 ALA A N 1
ATOM 662 C CA . ALA A 1 84 ? -27.640 18.188 39.327 1.00 81.00 84 ALA A CA 1
ATOM 663 C C . 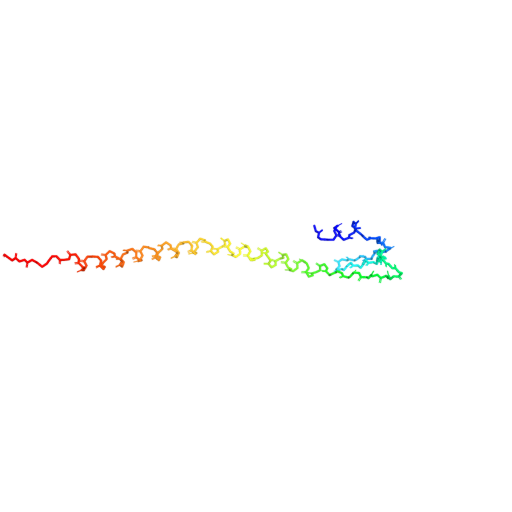ALA A 1 84 ? -28.363 18.030 40.677 1.00 81.00 84 ALA A C 1
ATOM 665 O O . ALA A 1 84 ? -29.011 18.971 41.132 1.00 81.00 84 ALA A O 1
ATOM 666 N N . ARG A 1 85 ? -28.184 16.890 41.361 1.00 77.44 85 ARG A N 1
ATOM 667 C CA . ARG A 1 85 ? -28.750 16.623 42.694 1.00 77.44 85 ARG A CA 1
ATOM 668 C C . ARG A 1 85 ? -28.238 17.597 43.754 1.00 77.44 85 ARG A C 1
ATOM 670 O O . ARG A 1 85 ? -28.998 18.013 44.625 1.00 77.44 85 ARG A O 1
ATOM 677 N N . LEU A 1 86 ? -26.956 17.958 43.703 1.00 73.38 86 LEU A N 1
ATOM 678 C CA . LEU A 1 86 ? -26.364 18.936 44.622 1.00 73.38 86 LEU A CA 1
ATOM 679 C C . LEU A 1 86 ? -26.929 20.345 44.402 1.00 73.38 86 LEU A C 1
ATOM 681 O O . LEU A 1 86 ? -27.154 21.064 45.374 1.00 73.38 86 LEU A O 1
ATOM 685 N N . VAL A 1 87 ? -27.201 20.716 43.148 1.00 72.31 87 VAL A N 1
ATOM 686 C CA . VAL A 1 87 ? -27.780 22.019 42.781 1.00 72.31 87 VAL A CA 1
ATOM 687 C C . VAL A 1 87 ? -29.279 22.088 43.090 1.00 72.31 87 VAL A C 1
ATOM 689 O O . VAL A 1 87 ? -29.771 23.141 43.488 1.00 72.31 87 VAL A O 1
ATOM 692 N N . SER A 1 88 ? -30.014 20.981 42.948 1.00 65.38 88 SER A N 1
ATOM 693 C CA . SER A 1 88 ? -31.475 20.960 43.081 1.00 65.38 88 SER A CA 1
ATOM 694 C C . SER A 1 88 ? -31.993 20.857 44.518 1.00 65.38 88 SER A C 1
ATOM 696 O O . SER A 1 88 ? -33.208 20.795 44.703 1.00 65.38 88 SER A O 1
ATOM 698 N N . LYS A 1 89 ? -31.131 20.802 45.545 1.00 63.09 89 LYS A N 1
ATOM 699 C CA . LYS A 1 89 ? -31.593 20.765 46.943 1.00 63.09 89 LYS A CA 1
ATOM 700 C C . LYS A 1 89 ? -32.300 22.085 47.286 1.00 63.09 89 LYS A C 1
ATOM 702 O O . LYS A 1 89 ? -31.636 23.123 47.330 1.00 63.09 89 LYS A O 1
ATOM 707 N N . PRO A 1 90 ? -33.617 22.082 47.571 1.00 65.81 90 PRO A N 1
ATOM 708 C CA . PRO A 1 90 ? -34.295 23.298 47.986 1.00 65.81 90 PRO A CA 1
ATOM 709 C C . PRO A 1 90 ? -33.741 23.739 49.343 1.00 65.81 90 PRO A C 1
ATOM 711 O O . PRO A 1 90 ? -33.546 22.912 50.237 1.00 65.81 90 PRO A O 1
ATOM 714 N N . LYS A 1 91 ? -33.540 25.049 49.533 1.00 61.91 91 LYS A N 1
ATOM 715 C CA . LYS A 1 91 ? -33.465 25.627 50.882 1.00 61.91 91 LYS A CA 1
ATOM 716 C C . LYS A 1 91 ? -34.832 25.416 51.524 1.00 61.91 91 LYS A C 1
ATOM 718 O O . LYS A 1 91 ? -35.741 26.212 51.301 1.00 61.91 91 LYS A O 1
ATOM 723 N N . PHE A 1 92 ? -34.970 24.322 52.267 1.00 59.09 92 PHE A N 1
ATOM 724 C CA . PHE A 1 92 ? -36.106 24.089 53.145 1.00 59.09 92 PHE A CA 1
ATOM 725 C C . PHE A 1 92 ? -36.241 25.310 54.061 1.00 59.09 92 PHE A C 1
ATOM 727 O O . PHE A 1 92 ? -35.321 25.623 54.820 1.00 59.09 92 PHE A O 1
ATOM 734 N N . ARG A 1 93 ? -37.342 26.048 53.914 1.00 61.06 93 ARG A N 1
ATOM 735 C CA . ARG A 1 93 ? -37.756 27.071 54.871 1.00 61.06 93 ARG A CA 1
ATOM 736 C C . ARG A 1 93 ? -38.935 26.467 55.643 1.00 61.06 93 ARG A C 1
ATOM 738 O O . ARG A 1 93 ? -39.882 26.067 54.966 1.00 61.06 93 ARG A O 1
ATOM 745 N N . PRO A 1 94 ? -38.812 26.305 56.972 1.00 65.50 94 PRO A N 1
ATOM 746 C CA . PRO A 1 94 ? -39.857 25.720 57.808 1.00 65.50 94 PRO A CA 1
ATOM 747 C C . PRO A 1 94 ? -41.128 26.570 57.821 1.00 65.50 94 PRO A C 1
ATOM 749 O O . PRO A 1 94 ? -41.023 27.796 57.575 1.00 65.50 94 PRO A O 1
#

Sequence (94 aa):
SAFSAYQDSQKVLACWEDAQYSYNLFRSPYGNAFGLIAISKQLDLVAADASREGERLDKQEAPAKEVARQMKQEEDKRVAQEKARLVSKPKFRP

Secondary structure (DSSP, 8-state):
-HHHHHHHHS-EEEEEE-SSEEEEEEE-TTSS-EEEEEEEHHHHHHHHHHHHHHHHHHHHHHHHHHHHHHHHHHHHHHHHHHHHHHHS------

Radius of gyration: 31.01 Å; chains: 1; bounding box: 55×41×86 Å

pLDDT: mean 78.38, std 11.91, range [47.09, 93.19]

Foldseek 3Di:
DVVVVVPVPWAFPDWDDDPFKIKTWTADPPDRDIDIDIDTPVVVVVVVVVVVVVVVVCVVCVVVVVVVVVVVVVVVVVVVVVVVVVVPDDPDDD